Protein AF-A0A484WXA9-F1 (afdb_monomer)

pLDDT: mean 73.05, std 11.03, range [37.31, 90.94]

Secondary structure (DSSP, 8-state):
-HHHHHHHHHHH----------HHHHHHHHHTT---S----SSHHHHHHHHHTT-S-GGG-----PPPP-----TT-TT-----STT--HHHHHTT--EEES-TTT-HHHHHHHHHHHHTT-TTPPEEE----

Organism: NCBI:txid69218

Structure (mmCIF, N/CA/C/O backbone):
data_AF-A0A484WXA9-F1
#
_entry.id   AF-A0A484WXA9-F1
#
loop_
_atom_site.group_PDB
_atom_site.id
_atom_site.type_symbol
_atom_site.label_atom_id
_atom_site.label_alt_id
_atom_site.label_comp_id
_atom_site.label_asym_id
_atom_site.label_entity_id
_atom_site.label_seq_id
_atom_site.pdbx_PDB_ins_code
_atom_site.Cartn_x
_atom_site.Cartn_y
_atom_site.Cartn_z
_atom_site.occupancy
_atom_site.B_iso_or_equiv
_atom_site.auth_seq_id
_atom_site.auth_comp_id
_atom_site.auth_asym_id
_atom_site.auth_atom_id
_atom_site.pdbx_PDB_model_num
ATOM 1 N N . MET A 1 1 ? -1.654 -11.362 6.120 1.00 60.41 1 MET A N 1
ATOM 2 C CA . MET A 1 1 ? -2.671 -10.945 7.118 1.00 60.41 1 MET A CA 1
ATOM 3 C C . MET A 1 1 ? -3.169 -12.131 7.938 1.00 60.41 1 MET A C 1
ATOM 5 O O . MET A 1 1 ? -2.950 -12.111 9.138 1.00 60.41 1 MET A O 1
ATOM 9 N N . GLN A 1 2 ? -3.743 -13.183 7.339 1.00 63.75 2 GLN A N 1
ATOM 10 C CA . GLN A 1 2 ? -4.182 -14.380 8.088 1.00 63.75 2 GLN A CA 1
ATOM 11 C C . GLN A 1 2 ? -3.056 -15.090 8.859 1.00 63.75 2 GLN A C 1
ATOM 13 O O . GLN A 1 2 ? -3.251 -15.460 10.016 1.00 63.75 2 GLN A O 1
ATOM 18 N N . ASP A 1 3 ? -1.858 -15.192 8.280 1.00 69.88 3 ASP A N 1
ATOM 19 C CA . ASP A 1 3 ? -0.708 -15.789 8.980 1.00 69.88 3 ASP A CA 1
ATOM 20 C C . ASP A 1 3 ? -0.253 -14.945 10.181 1.00 69.88 3 ASP A C 1
ATOM 22 O O . ASP A 1 3 ? 0.063 -15.481 11.241 1.00 69.88 3 ASP A O 1
ATOM 26 N N . ILE A 1 4 ? -0.307 -13.613 10.049 1.00 67.38 4 ILE A N 1
ATOM 27 C CA . ILE A 1 4 ? 0.035 -12.663 11.121 1.00 67.38 4 ILE A CA 1
ATOM 28 C C . ILE A 1 4 ? -0.997 -12.750 12.250 1.00 67.38 4 ILE A C 1
ATOM 30 O O . ILE A 1 4 ? -0.622 -12.833 13.414 1.00 67.38 4 ILE A O 1
ATOM 34 N N . ALA A 1 5 ? -2.288 -12.795 11.914 1.00 63.69 5 ALA A N 1
ATOM 35 C CA . ALA A 1 5 ? -3.369 -12.953 12.884 1.00 63.69 5 ALA A CA 1
ATOM 36 C C . ALA A 1 5 ? -3.235 -14.263 13.679 1.00 63.69 5 ALA A C 1
ATOM 38 O O . ALA A 1 5 ? -3.399 -14.279 14.898 1.00 63.69 5 ALA A O 1
ATOM 39 N N . THR A 1 6 ? -2.870 -15.352 12.998 1.00 69.00 6 THR A N 1
ATOM 40 C CA . THR A 1 6 ? -2.666 -16.667 13.622 1.00 69.00 6 THR A CA 1
ATOM 41 C C . THR A 1 6 ? -1.455 -16.661 14.558 1.00 69.00 6 THR A C 1
ATOM 43 O O . THR A 1 6 ? -1.537 -17.169 15.678 1.00 69.00 6 THR A O 1
ATOM 46 N N . ALA A 1 7 ? -0.344 -16.048 14.135 1.00 70.50 7 ALA A N 1
ATOM 47 C CA . ALA A 1 7 ? 0.847 -15.886 14.967 1.00 70.50 7 ALA A CA 1
ATOM 48 C C . ALA A 1 7 ? 0.568 -15.014 16.204 1.00 70.50 7 ALA A C 1
ATOM 50 O O . ALA A 1 7 ? 0.908 -15.404 17.320 1.00 70.50 7 ALA A O 1
ATOM 51 N N . TYR A 1 8 ? -0.130 -13.888 16.029 1.00 67.75 8 TYR A N 1
ATOM 52 C CA . TYR A 1 8 ? -0.461 -12.967 17.117 1.00 67.75 8 TYR A CA 1
ATOM 53 C C . TYR A 1 8 ? -1.403 -13.599 18.148 1.00 67.75 8 TYR A C 1
ATOM 55 O O . TYR A 1 8 ? -1.177 -13.482 19.353 1.00 67.75 8 TYR A O 1
ATOM 63 N N . LYS A 1 9 ? -2.413 -14.355 17.693 1.00 72.75 9 LYS A N 1
ATOM 64 C CA . LYS A 1 9 ? -3.299 -15.122 18.580 1.00 72.75 9 LYS A CA 1
ATOM 65 C C . LYS A 1 9 ? -2.524 -16.150 19.404 1.00 72.75 9 LYS A C 1
ATOM 67 O O . LYS A 1 9 ? -2.774 -16.288 20.597 1.00 72.75 9 LYS A O 1
ATOM 72 N N . LYS A 1 10 ? -1.559 -16.841 18.792 1.00 69.88 10 LYS A N 1
ATOM 73 C CA . LYS A 1 10 ? -0.729 -17.844 19.473 1.00 69.88 10 LYS A CA 1
ATOM 74 C C . LYS A 1 10 ? 0.164 -17.237 20.561 1.00 69.88 10 LYS A C 1
ATOM 76 O O . LYS A 1 10 ? 0.422 -17.898 21.561 1.00 69.88 10 LYS A O 1
ATOM 81 N N . GLU A 1 11 ? 0.628 -16.004 20.373 1.00 71.56 11 GLU A N 1
ATOM 82 C CA . GLU A 1 11 ? 1.554 -15.339 21.297 1.00 71.56 11 GLU A CA 1
ATOM 83 C C . GLU A 1 11 ? 0.847 -14.532 22.399 1.00 71.56 11 GLU A C 1
ATOM 85 O O . GLU A 1 11 ? 1.304 -14.510 23.541 1.00 71.56 11 GLU A O 1
ATOM 90 N N . LYS A 1 12 ? -0.267 -13.865 22.075 1.00 74.81 12 LYS A N 1
ATOM 91 C CA . LYS A 1 12 ? -0.951 -12.926 22.982 1.00 74.81 12 LYS A CA 1
ATOM 92 C C . LYS A 1 12 ? -2.329 -13.394 23.454 1.00 74.81 12 LYS A C 1
ATOM 94 O O . LYS A 1 12 ? -2.919 -12.727 24.296 1.00 74.81 12 LYS A O 1
ATOM 99 N N . ASN A 1 13 ? -2.829 -14.526 22.949 1.00 75.00 13 ASN A N 1
ATOM 100 C CA . ASN A 1 13 ? -4.163 -15.066 23.244 1.00 75.00 13 ASN A CA 1
ATOM 101 C C . ASN A 1 13 ? -5.306 -14.057 22.997 1.00 75.00 13 ASN A C 1
ATOM 103 O O . ASN A 1 13 ? -6.272 -13.995 23.753 1.00 75.00 13 ASN A O 1
ATOM 107 N N . VA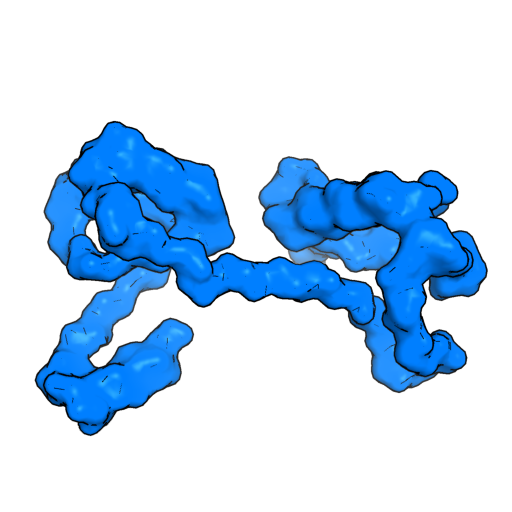L A 1 14 ? -5.172 -13.253 21.938 1.00 76.56 14 VAL A N 1
ATOM 108 C CA . VAL A 1 14 ? -6.180 -12.284 21.480 1.00 76.56 14 VAL A CA 1
ATOM 109 C C . VAL A 1 14 ? -6.833 -12.807 20.202 1.00 76.56 14 VAL A C 1
ATOM 111 O O . VAL A 1 14 ? -6.142 -13.278 19.296 1.00 76.56 14 VAL A O 1
ATOM 114 N N . ASP A 1 15 ? -8.160 -12.712 20.113 1.00 74.94 15 ASP A N 1
ATOM 115 C CA . ASP A 1 15 ? -8.905 -13.035 18.898 1.00 74.94 15 ASP A CA 1
ATOM 116 C C . ASP A 1 15 ? -8.845 -11.879 17.896 1.00 74.94 15 ASP A C 1
ATOM 118 O O . ASP A 1 15 ? -9.349 -10.787 18.144 1.00 74.94 15 ASP A O 1
ATOM 122 N N . VAL A 1 16 ? -8.230 -12.132 16.739 1.00 76.31 16 VAL A N 1
ATOM 123 C CA . VAL A 1 16 ? -8.137 -11.161 15.645 1.00 76.31 16 VAL A CA 1
ATOM 124 C C . VAL A 1 16 ? -9.266 -11.420 14.652 1.00 76.31 16 VAL A C 1
ATOM 126 O O . VAL A 1 16 ? -9.248 -12.412 13.921 1.00 76.31 16 VAL A O 1
ATOM 129 N N . VAL A 1 17 ? -10.235 -10.509 14.590 1.00 81.69 17 VAL A N 1
ATOM 130 C CA . VAL A 1 17 ? -11.294 -10.522 13.573 1.00 81.69 17 VAL A CA 1
ATOM 131 C C . VAL A 1 17 ? -10.843 -9.660 12.397 1.00 81.69 17 VAL A C 1
ATOM 133 O O . VAL A 1 17 ? -10.615 -8.465 12.542 1.00 81.69 17 VAL A O 1
ATOM 136 N N . SER A 1 18 ? -10.672 -10.272 11.223 1.00 80.62 18 SER A N 1
ATOM 137 C CA . SER A 1 18 ? -10.203 -9.575 10.017 1.00 80.62 18 SER A CA 1
ATOM 138 C C . SER A 1 18 ? -11.359 -9.301 9.058 1.00 80.62 18 SER A C 1
ATOM 140 O O . SER A 1 18 ? -12.064 -10.231 8.670 1.00 80.62 18 SER A O 1
ATOM 142 N N . SER A 1 19 ? -11.509 -8.047 8.626 1.00 81.44 19 SER A N 1
ATOM 143 C CA . SER A 1 19 ? -12.407 -7.660 7.532 1.00 81.44 19 SER A CA 1
ATOM 144 C C . SER A 1 19 ? -11.583 -7.254 6.313 1.00 81.44 19 SER A C 1
ATOM 146 O O . SER A 1 19 ? -10.726 -6.374 6.404 1.00 81.44 19 SER A O 1
ATOM 148 N N . PHE A 1 20 ? -11.820 -7.911 5.175 1.00 82.12 20 PHE A N 1
ATOM 149 C CA . PHE A 1 20 ? -11.110 -7.646 3.924 1.00 82.12 20 PHE A CA 1
ATOM 150 C C . PHE A 1 20 ? -12.054 -7.004 2.911 1.00 82.12 20 PHE A C 1
ATOM 152 O O . PHE A 1 20 ? -12.997 -7.633 2.437 1.00 82.12 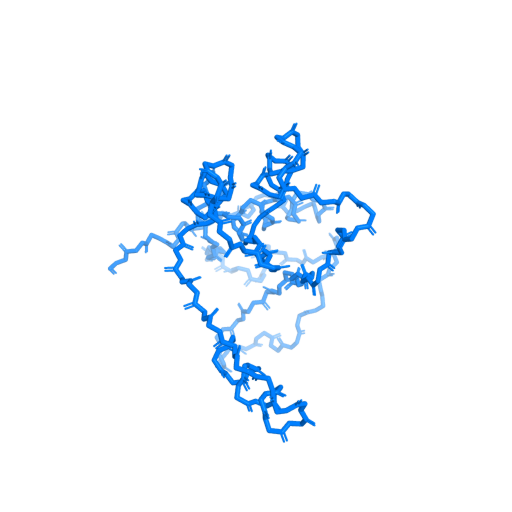20 PHE A O 1
ATOM 159 N N . ALA A 1 21 ? -11.771 -5.756 2.558 1.00 83.44 21 ALA A N 1
ATOM 160 C CA . ALA A 1 21 ? -12.417 -5.038 1.467 1.00 83.44 21 ALA A CA 1
ATOM 161 C C . ALA A 1 21 ? -11.443 -3.994 0.898 1.00 83.44 21 ALA A C 1
ATOM 163 O O . ALA A 1 21 ? -10.315 -3.857 1.375 1.00 83.44 21 ALA A O 1
ATOM 164 N N . SER A 1 22 ? -11.862 -3.255 -0.131 1.00 83.44 22 SER A N 1
ATOM 165 C CA . SER A 1 22 ? -11.070 -2.134 -0.647 1.00 83.44 22 SER A CA 1
ATOM 166 C C . SER A 1 22 ? -10.863 -1.062 0.430 1.00 83.44 22 SER A C 1
ATOM 168 O O . SER A 1 22 ? -11.773 -0.800 1.221 1.00 83.44 22 SER A O 1
ATOM 170 N N . SER A 1 23 ? -9.696 -0.398 0.430 1.00 83.69 23 SER A N 1
ATOM 171 C CA . SER A 1 23 ? -9.365 0.671 1.393 1.00 83.69 23 SER A CA 1
ATOM 172 C C . SER A 1 23 ? -10.450 1.749 1.453 1.00 83.69 23 SER A C 1
ATOM 174 O O . SER A 1 23 ? -10.773 2.241 2.527 1.00 83.69 23 SER A O 1
ATOM 176 N N . SER A 1 24 ? -11.066 2.057 0.307 1.00 83.12 24 SER A N 1
ATOM 177 C CA . SER A 1 24 ? -12.189 2.989 0.183 1.00 83.12 24 SER A CA 1
ATOM 178 C C . SER A 1 24 ? -13.439 2.550 0.939 1.00 83.12 24 SER A C 1
ATOM 180 O O . SER A 1 24 ? -14.089 3.361 1.597 1.00 83.12 24 SER A O 1
ATOM 182 N N . THR A 1 25 ? -13.785 1.268 0.846 1.00 87.62 25 THR A N 1
ATOM 183 C CA . THR A 1 25 ? -14.956 0.694 1.513 1.00 87.62 25 THR A CA 1
ATOM 184 C C . THR A 1 25 ? -14.732 0.650 3.016 1.00 87.62 25 THR A C 1
ATOM 186 O O . THR A 1 25 ? -15.590 1.102 3.768 1.00 87.62 25 THR A O 1
ATOM 189 N N . LEU A 1 26 ? -13.562 0.172 3.446 1.00 87.50 26 LEU A N 1
ATOM 190 C CA . LEU A 1 26 ? -13.202 0.102 4.861 1.00 87.50 26 LEU A CA 1
ATOM 191 C C . LEU A 1 26 ? -13.144 1.498 5.492 1.00 87.50 26 LEU A C 1
ATOM 193 O O . LEU A 1 26 ? -13.764 1.715 6.526 1.00 87.50 26 LEU A O 1
ATOM 197 N N . ALA A 1 27 ? -12.502 2.475 4.843 1.00 86.62 27 ALA A N 1
ATOM 198 C CA . ALA A 1 27 ? -12.433 3.846 5.354 1.00 86.62 27 ALA A CA 1
ATOM 199 C C . ALA A 1 27 ? -13.827 4.473 5.541 1.00 86.62 27 ALA A C 1
ATOM 201 O O . ALA A 1 27 ? -14.084 5.112 6.558 1.00 86.62 27 ALA A O 1
ATOM 202 N N . ARG A 1 28 ? -14.756 4.242 4.602 1.00 89.06 28 ARG A N 1
ATOM 203 C CA . ARG A 1 28 ? -16.154 4.692 4.728 1.00 89.06 28 ARG A CA 1
ATOM 204 C C . ARG A 1 28 ? -16.917 3.968 5.835 1.00 89.06 28 ARG A C 1
ATOM 206 O O . ARG A 1 28 ? -17.763 4.574 6.480 1.00 89.06 28 ARG A O 1
ATOM 213 N N . GLN A 1 29 ? -16.648 2.682 6.056 1.00 88.81 29 GLN A N 1
ATOM 214 C CA . GLN A 1 29 ? -17.257 1.937 7.159 1.00 88.81 29 GLN A CA 1
ATOM 215 C C . GLN A 1 29 ? -16.789 2.475 8.515 1.00 88.81 29 GLN A C 1
ATOM 217 O O . GLN A 1 29 ? -17.619 2.677 9.397 1.00 88.81 29 GLN A O 1
ATOM 222 N N . ILE A 1 30 ? -15.492 2.757 8.666 1.00 89.06 30 ILE A N 1
ATOM 223 C CA . ILE A 1 30 ? -14.934 3.337 9.897 1.00 89.06 30 ILE A CA 1
ATOM 224 C C . ILE A 1 30 ? -15.496 4.748 10.119 1.00 89.06 30 ILE A C 1
ATOM 226 O O . ILE A 1 30 ? -15.934 5.060 11.222 1.00 89.06 30 ILE A O 1
ATOM 230 N N . GLU A 1 31 ? -15.583 5.574 9.069 1.00 88.50 31 GLU A N 1
ATOM 231 C CA . GLU A 1 31 ? -16.260 6.880 9.132 1.00 88.50 31 GLU A CA 1
ATOM 232 C C . GLU A 1 31 ? -17.719 6.751 9.595 1.00 88.50 31 GLU A C 1
ATOM 234 O O . GLU A 1 31 ? -18.192 7.557 10.394 1.00 88.50 31 GLU A O 1
ATOM 239 N N . ALA A 1 32 ? -18.428 5.720 9.132 1.00 90.94 32 ALA A N 1
ATOM 240 C CA . ALA A 1 32 ? -19.803 5.433 9.533 1.00 90.94 32 ALA A CA 1
ATOM 241 C C . ALA A 1 32 ? -19.932 4.841 10.954 1.00 90.94 32 ALA A C 1
ATOM 243 O O . ALA A 1 32 ? -21.044 4.515 11.372 1.00 90.94 32 ALA A O 1
ATOM 244 N N . GLY A 1 33 ? -18.831 4.702 11.701 1.00 86.56 33 GLY A N 1
ATOM 245 C CA . GLY A 1 33 ? -18.822 4.213 13.081 1.00 86.56 33 GLY A CA 1
ATOM 246 C C . GLY A 1 33 ? -18.636 2.703 13.225 1.00 86.56 33 GLY A C 1
ATOM 247 O O . GLY A 1 33 ? -18.963 2.153 14.276 1.00 86.56 33 GLY A O 1
ATOM 248 N N . ALA A 1 34 ? -18.133 2.013 12.195 1.00 88.19 34 ALA A N 1
ATOM 249 C CA . ALA A 1 34 ? -17.763 0.609 12.337 1.00 88.19 34 ALA A CA 1
ATOM 250 C C . ALA A 1 34 ? -16.683 0.451 13.428 1.00 88.19 34 ALA A C 1
ATOM 252 O O . ALA A 1 34 ? -15.688 1.181 13.402 1.00 88.19 34 ALA A O 1
ATOM 253 N N . PRO A 1 35 ? -16.850 -0.496 14.369 1.00 83.75 35 PRO A N 1
ATOM 254 C CA . PRO A 1 35 ? -15.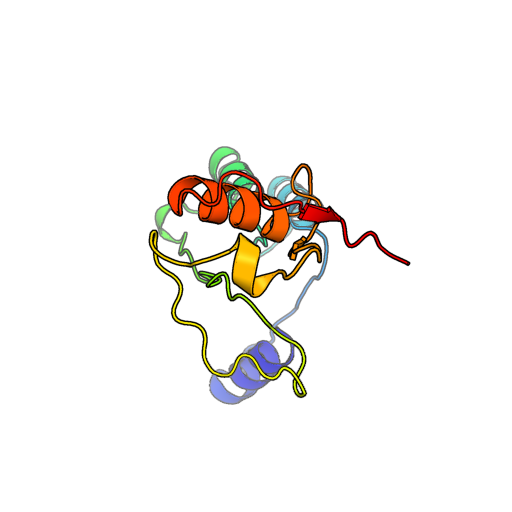881 -0.723 15.431 1.00 83.75 35 PRO A CA 1
ATOM 255 C C . PRO A 1 35 ? -14.637 -1.395 14.841 1.00 83.75 35 PRO A C 1
ATOM 257 O O . PRO A 1 35 ? -14.619 -2.605 14.622 1.00 83.75 35 PRO A O 1
ATOM 260 N N . ALA A 1 36 ? -13.619 -0.594 14.536 1.00 85.50 36 ALA A N 1
ATOM 261 C CA . ALA A 1 36 ? -12.338 -1.064 14.033 1.00 85.50 36 ALA A CA 1
ATOM 262 C C . ALA A 1 36 ? -11.211 -0.550 14.930 1.00 85.50 36 ALA A C 1
ATOM 264 O O . ALA A 1 36 ? -11.022 0.658 15.053 1.00 85.50 36 ALA A O 1
ATOM 265 N N . ASP A 1 37 ? -10.445 -1.470 15.516 1.00 83.81 37 ASP A N 1
ATOM 266 C CA . ASP A 1 37 ? -9.290 -1.135 16.361 1.00 83.81 37 ASP A CA 1
ATOM 267 C C . ASP A 1 37 ? -8.030 -0.837 15.535 1.00 83.81 37 ASP A C 1
ATOM 269 O O . ASP A 1 37 ? -7.152 -0.093 15.966 1.00 83.81 37 ASP A O 1
ATOM 273 N N . LEU A 1 38 ? -7.930 -1.423 14.336 1.00 84.25 38 LEU A N 1
ATOM 274 C CA . LEU A 1 38 ? -6.797 -1.251 13.431 1.00 84.25 38 LEU A CA 1
ATOM 275 C C . LEU A 1 38 ? -7.271 -1.132 11.982 1.00 84.25 38 LEU A C 1
ATOM 277 O O . LEU A 1 38 ? -7.992 -1.993 11.474 1.00 84.25 38 LEU A O 1
ATOM 281 N N . PHE A 1 39 ? -6.800 -0.091 11.294 1.00 85.62 39 PHE A N 1
ATOM 282 C CA . PHE A 1 39 ? -7.034 0.121 9.869 1.00 85.62 39 PHE A CA 1
ATOM 283 C C . PHE A 1 39 ? -5.720 0.066 9.092 1.00 85.62 39 PHE A C 1
ATOM 285 O O . PHE A 1 39 ? -4.799 0.837 9.349 1.00 85.62 39 PHE A O 1
ATOM 292 N N . ILE A 1 40 ? -5.643 -0.836 8.112 1.00 84.25 40 ILE A N 1
ATOM 293 C CA . ILE A 1 40 ? -4.484 -0.980 7.228 1.00 84.25 40 ILE A CA 1
ATOM 294 C C . ILE A 1 40 ? -4.935 -0.627 5.813 1.00 84.25 40 ILE A C 1
ATOM 296 O O . ILE A 1 40 ? -5.615 -1.411 5.152 1.00 84.25 40 ILE A O 1
ATOM 300 N N . SER A 1 41 ? -4.566 0.569 5.358 1.00 81.94 41 SER A N 1
ATOM 301 C CA . SER A 1 41 ? -4.853 1.020 3.996 1.00 81.94 41 SER A CA 1
ATOM 302 C C . SER A 1 41 ? -3.780 0.540 3.021 1.00 81.94 41 SER A C 1
ATOM 304 O O . SER A 1 41 ? -2.590 0.567 3.329 1.00 81.94 41 SER A O 1
ATOM 306 N N . ALA A 1 42 ? -4.202 0.163 1.814 1.00 74.44 42 ALA A N 1
ATOM 307 C CA . ALA A 1 42 ? -3.299 -0.144 0.704 1.00 74.44 42 ALA A CA 1
ATOM 308 C C . ALA A 1 42 ? -2.668 1.105 0.052 1.00 74.44 42 ALA A C 1
ATOM 310 O O . ALA A 1 42 ? -1.708 0.978 -0.703 1.00 74.44 42 ALA A O 1
ATOM 311 N N . ASP A 1 43 ? -3.196 2.303 0.322 1.00 75.38 43 ASP A N 1
ATOM 312 C CA . ASP A 1 43 ? -2.658 3.565 -0.188 1.00 75.38 43 ASP A CA 1
ATOM 313 C C . ASP A 1 43 ? -2.762 4.702 0.840 1.00 75.38 43 ASP A C 1
ATOM 315 O O . ASP A 1 43 ? -3.538 4.648 1.801 1.00 75.38 43 ASP A O 1
ATOM 319 N N . GLN A 1 44 ? -1.954 5.746 0.643 1.00 80.25 44 GLN A N 1
ATOM 320 C CA . GLN A 1 44 ? -1.934 6.903 1.540 1.00 80.25 44 GLN A CA 1
ATOM 321 C C . GLN A 1 44 ? -3.227 7.713 1.456 1.00 80.25 44 GLN A C 1
ATOM 323 O O . GLN A 1 44 ? -3.700 8.179 2.483 1.00 80.25 44 GLN A O 1
ATOM 328 N N . LYS A 1 45 ? -3.852 7.796 0.277 1.00 83.50 45 LYS A N 1
ATOM 329 C CA . LYS A 1 45 ? -5.049 8.612 0.046 1.00 83.50 45 LYS A CA 1
ATOM 330 C C . LYS A 1 45 ? -6.206 8.223 0.969 1.00 83.50 45 LYS A C 1
ATOM 332 O O . LYS A 1 45 ? -6.857 9.099 1.529 1.00 83.50 45 LYS A O 1
ATOM 337 N N . TRP A 1 46 ? -6.479 6.930 1.145 1.00 85.75 46 TRP A N 1
ATOM 338 C CA . TRP A 1 46 ? -7.555 6.484 2.040 1.00 85.75 46 TRP A CA 1
ATOM 339 C C . TRP A 1 46 ? -7.179 6.542 3.520 1.00 85.75 46 TRP A C 1
ATOM 341 O O . TRP A 1 46 ? -8.064 6.707 4.359 1.00 85.75 46 TRP A O 1
ATOM 351 N N . MET A 1 47 ? -5.887 6.469 3.846 1.00 85.94 47 MET A N 1
ATOM 352 C CA . MET A 1 47 ? -5.415 6.751 5.203 1.00 85.94 47 MET A CA 1
ATOM 353 C C . MET A 1 47 ? -5.578 8.240 5.541 1.00 85.94 47 MET A C 1
ATOM 355 O O . MET A 1 47 ? -6.085 8.575 6.607 1.00 85.94 47 MET A O 1
ATOM 359 N N . ASP A 1 48 ? -5.223 9.129 4.610 1.00 86.56 48 ASP A N 1
ATOM 360 C CA . ASP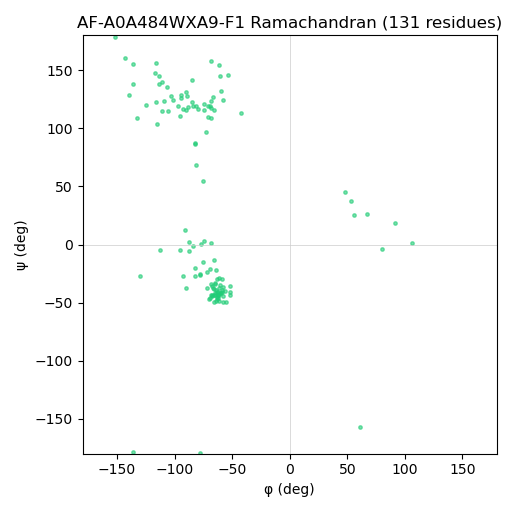 A 1 48 ? -5.398 10.578 4.735 1.00 86.56 48 ASP A CA 1
ATOM 361 C C . ASP A 1 48 ? -6.883 10.935 4.876 1.00 86.56 48 ASP A C 1
ATOM 363 O O . ASP A 1 48 ? -7.247 11.686 5.775 1.00 86.56 48 ASP A O 1
ATOM 367 N N . TYR A 1 49 ? -7.756 10.315 4.073 1.00 88.38 49 TYR A N 1
ATOM 368 C CA . TYR A 1 49 ? -9.209 10.455 4.209 1.00 88.38 49 TYR A CA 1
ATOM 369 C C . TYR A 1 49 ? -9.697 10.093 5.619 1.00 88.38 49 TYR A C 1
ATOM 371 O O . TYR A 1 49 ? -10.436 10.855 6.238 1.00 88.38 49 TYR A O 1
ATOM 379 N N . ALA A 1 50 ? -9.282 8.940 6.150 1.00 86.69 50 ALA A N 1
ATOM 380 C CA . ALA A 1 50 ? -9.708 8.492 7.475 1.00 86.69 50 ALA A CA 1
ATOM 381 C C . ALA A 1 50 ? -9.205 9.427 8.595 1.00 86.69 50 ALA A C 1
ATOM 383 O O . ALA A 1 50 ? -9.919 9.679 9.568 1.00 86.69 50 ALA A O 1
ATOM 384 N N . VAL A 1 51 ? -8.011 10.001 8.424 1.00 86.94 51 VAL A N 1
ATOM 385 C CA . VAL A 1 51 ? -7.453 11.040 9.300 1.00 86.94 51 VAL A CA 1
ATOM 386 C C . VAL A 1 51 ? -8.262 12.338 9.234 1.00 86.94 51 VAL A C 1
ATOM 388 O O . VAL A 1 51 ? -8.642 12.871 10.276 1.00 86.94 51 VAL A O 1
ATOM 391 N N . GLU A 1 52 ? -8.567 12.843 8.036 1.00 89.50 52 GLU A N 1
ATOM 392 C CA . GLU A 1 52 ? -9.368 14.063 7.851 1.00 89.50 52 GLU A CA 1
ATOM 393 C C . GLU A 1 52 ? -10.750 13.936 8.497 1.00 89.50 52 GLU A C 1
ATOM 395 O O . GLU A 1 52 ? -11.264 14.883 9.098 1.00 89.50 52 GLU A O 1
ATOM 400 N N . LYS A 1 53 ? -11.335 12.738 8.425 1.00 89.50 53 LYS A N 1
ATOM 401 C CA . LYS A 1 53 ? -12.613 12.404 9.061 1.00 89.50 53 LYS A CA 1
ATOM 402 C C . LYS A 1 53 ? -12.520 12.171 10.567 1.00 89.50 53 LYS A C 1
ATOM 404 O O . LYS A 1 53 ? -13.547 11.922 11.193 1.00 89.50 53 LYS A O 1
ATOM 409 N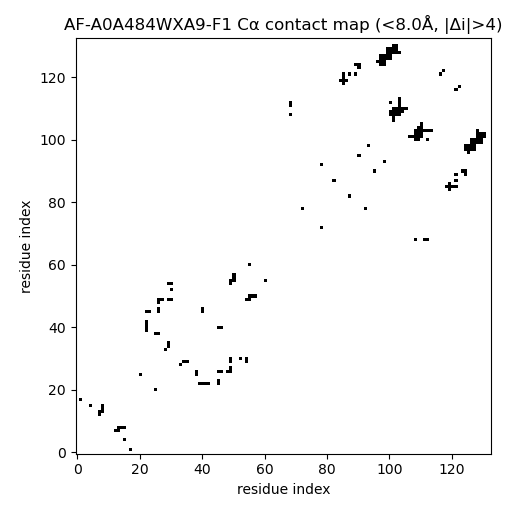 N . LYS A 1 54 ? -11.328 12.302 11.162 1.00 86.69 54 LYS A N 1
ATOM 410 C CA . LYS A 1 54 ? -11.047 12.026 12.583 1.00 86.69 54 LYS A CA 1
ATOM 411 C C . LYS A 1 54 ? -11.447 10.607 12.994 1.00 86.69 54 LYS A C 1
ATOM 413 O O . LYS A 1 54 ? -11.745 10.349 14.155 1.00 86.69 54 LYS A O 1
ATOM 418 N N . SER A 1 55 ? -11.463 9.700 12.024 1.00 84.69 55 SER A N 1
ATOM 419 C CA . SER A 1 55 ? -11.768 8.283 12.201 1.00 84.69 55 SER A CA 1
ATOM 420 C C . SER A 1 55 ? -10.517 7.476 12.561 1.00 84.69 55 SER A C 1
ATOM 422 O O . SER A 1 55 ? -10.613 6.287 12.839 1.00 84.69 55 SER A O 1
ATOM 424 N N . VAL A 1 56 ? -9.345 8.120 12.548 1.00 83.12 56 VAL A N 1
ATOM 425 C CA . VAL A 1 56 ? -8.045 7.569 12.941 1.00 83.12 56 VAL A CA 1
ATOM 426 C C . VAL A 1 56 ? -7.316 8.605 13.795 1.00 83.12 56 VAL A C 1
ATOM 428 O O . VAL A 1 56 ? -7.312 9.793 13.462 1.00 83.12 56 VAL A O 1
ATOM 431 N N . ASP A 1 57 ? -6.675 8.156 14.873 1.00 81.75 57 ASP A N 1
ATOM 432 C CA . ASP A 1 57 ? -5.767 8.993 15.654 1.00 81.75 57 ASP A CA 1
ATOM 433 C C . ASP A 1 57 ? -4.45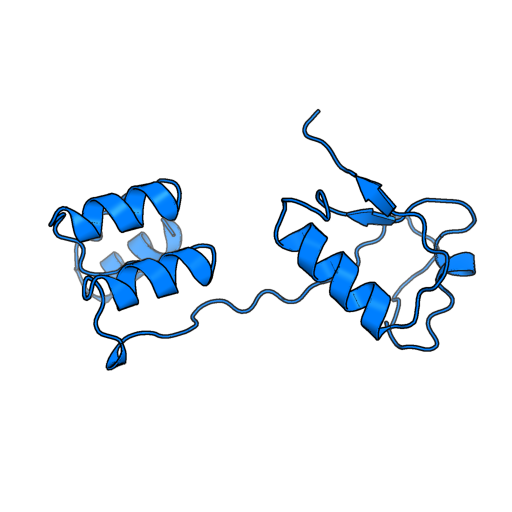2 9.181 14.885 1.00 81.75 57 ASP A C 1
ATOM 435 O O . ASP A 1 57 ? -3.705 8.230 14.635 1.00 81.75 57 ASP A O 1
ATOM 439 N N . THR A 1 58 ? -4.155 10.422 14.505 1.00 78.62 58 THR A N 1
ATOM 440 C CA . THR A 1 58 ? -2.956 10.770 13.736 1.00 78.62 58 THR A CA 1
ATOM 441 C C . THR A 1 58 ? -1.661 10.437 14.458 1.00 78.62 58 THR A C 1
ATOM 443 O O . THR A 1 58 ? -0.678 10.136 13.785 1.00 78.62 58 THR A O 1
ATOM 446 N N . ALA A 1 59 ? -1.650 10.444 15.794 1.00 79.19 59 ALA A N 1
ATOM 447 C CA . ALA A 1 59 ? -0.478 10.076 16.583 1.00 79.19 59 ALA A CA 1
ATOM 448 C C . ALA A 1 59 ? -0.159 8.575 16.491 1.00 79.19 59 ALA A C 1
ATOM 450 O O . ALA A 1 59 ? 0.977 8.175 16.725 1.00 79.19 59 ALA A O 1
ATOM 451 N N . THR A 1 60 ? -1.146 7.755 16.123 1.00 78.12 60 THR A N 1
ATOM 452 C CA . THR A 1 60 ? -1.001 6.299 15.955 1.00 78.12 60 THR A CA 1
ATOM 453 C C . THR A 1 60 ? -0.716 5.886 14.512 1.00 78.12 60 THR A C 1
ATOM 455 O O . THR A 1 60 ? -0.488 4.709 14.230 1.00 78.12 60 THR A O 1
ATOM 458 N N . ARG A 1 61 ? -0.729 6.842 13.572 1.00 77.44 61 ARG A N 1
ATOM 459 C CA . ARG A 1 61 ? -0.482 6.561 12.160 1.00 77.44 61 ARG A CA 1
ATOM 460 C C . ARG A 1 61 ? 0.985 6.213 11.950 1.00 77.44 61 ARG A C 1
ATOM 462 O O . ARG A 1 61 ? 1.846 7.089 11.911 1.00 77.44 61 ARG A O 1
ATOM 469 N N . GLU A 1 62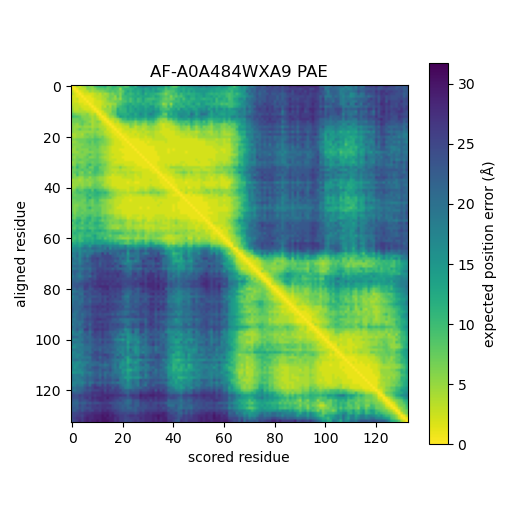 ? 1.230 4.946 11.651 1.00 71.56 62 GLU A N 1
ATOM 470 C CA . GLU A 1 62 ? 2.525 4.478 11.173 1.00 71.56 62 GLU A CA 1
ATOM 471 C C . GLU A 1 62 ? 2.461 4.034 9.711 1.00 71.56 62 GLU A C 1
ATOM 473 O O . GLU A 1 62 ? 1.512 3.391 9.257 1.00 71.56 62 GLU A O 1
ATOM 478 N N . THR A 1 63 ? 3.502 4.370 8.948 1.00 64.56 63 THR A N 1
ATOM 479 C CA . THR A 1 63 ? 3.663 3.855 7.583 1.00 64.56 63 THR A CA 1
ATOM 480 C C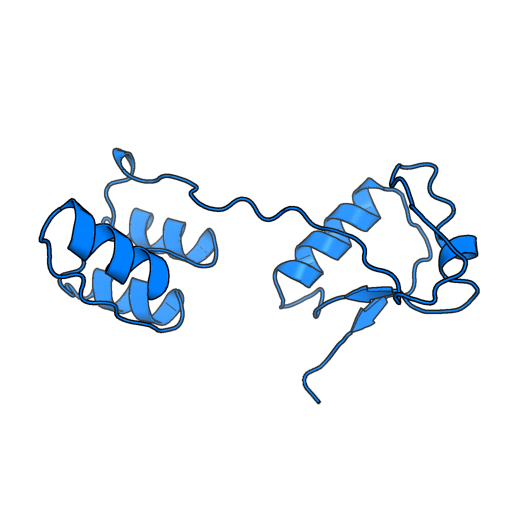 . THR A 1 63 ? 4.296 2.469 7.672 1.00 64.56 63 THR A C 1
ATOM 482 O O . THR A 1 63 ? 5.513 2.327 7.628 1.00 64.56 63 THR A O 1
ATOM 485 N N . LEU A 1 64 ? 3.452 1.448 7.841 1.00 56.84 64 LEU A N 1
ATOM 486 C CA . LEU A 1 64 ? 3.869 0.065 8.114 1.00 56.84 64 LEU A CA 1
ATOM 487 C C . LEU A 1 64 ? 4.500 -0.657 6.910 1.00 56.84 64 LEU A C 1
ATOM 489 O O . LEU A 1 64 ? 5.235 -1.624 7.093 1.00 56.84 64 LEU A O 1
ATOM 493 N N . LEU A 1 65 ? 4.204 -0.226 5.678 1.00 54.06 65 LEU A N 1
ATOM 494 C CA . LEU A 1 65 ? 4.640 -0.895 4.449 1.00 54.06 65 LEU A CA 1
ATOM 495 C C . LEU A 1 65 ? 5.226 0.126 3.468 1.00 54.06 65 LEU A C 1
ATOM 497 O O . LEU A 1 65 ? 4.502 0.918 2.869 1.00 54.06 65 LEU A O 1
ATOM 501 N N . GLY A 1 66 ? 6.545 0.088 3.286 1.00 48.06 66 GLY A N 1
ATOM 502 C CA . GLY A 1 66 ? 7.214 0.667 2.124 1.00 48.06 66 GLY A CA 1
ATOM 503 C C . GLY A 1 66 ? 7.451 -0.442 1.107 1.00 48.06 66 GLY A C 1
ATOM 504 O O . GLY A 1 66 ? 8.128 -1.416 1.421 1.00 48.06 66 GLY A O 1
ATOM 505 N N . ASN A 1 67 ? 6.883 -0.333 -0.094 1.00 53.47 67 ASN A N 1
ATOM 506 C CA . ASN A 1 67 ? 7.194 -1.278 -1.163 1.00 53.47 67 ASN A CA 1
ATOM 507 C C . ASN A 1 67 ? 8.396 -0.753 -1.955 1.00 53.47 67 ASN A C 1
ATOM 509 O O . ASN A 1 67 ? 8.392 0.397 -2.398 1.00 53.47 67 ASN A O 1
ATOM 513 N N . SER A 1 68 ? 9.428 -1.574 -2.127 1.00 51.25 68 SER A N 1
ATOM 514 C CA . SER A 1 68 ? 10.534 -1.246 -3.024 1.00 51.25 68 SER A CA 1
ATOM 515 C C . SER A 1 68 ? 10.150 -1.659 -4.435 1.00 51.25 68 SER A C 1
ATOM 517 O O . SER A 1 68 ? 9.843 -2.820 -4.697 1.00 51.25 68 SER A O 1
ATOM 519 N N . LEU A 1 69 ? 10.169 -0.703 -5.359 1.00 51.72 69 LEU A N 1
ATOM 520 C CA . LEU A 1 69 ? 9.981 -1.010 -6.766 1.00 51.72 69 LEU A CA 1
ATOM 521 C C . LEU A 1 69 ? 11.214 -1.777 -7.269 1.00 51.72 69 LEU A C 1
ATOM 523 O O . LEU A 1 69 ? 12.327 -1.257 -7.219 1.00 51.72 69 LEU A O 1
ATOM 527 N N . VAL A 1 70 ? 11.011 -3.004 -7.743 1.00 64.94 70 VAL A N 1
ATOM 528 C CA . VAL A 1 70 ? 12.066 -3.848 -8.319 1.00 64.94 70 VAL A CA 1
ATOM 529 C C . VAL A 1 70 ? 11.813 -4.057 -9.806 1.00 64.94 70 VAL A C 1
ATOM 531 O O . VAL A 1 70 ? 10.667 -4.157 -10.244 1.00 64.94 70 VAL A O 1
ATOM 534 N N . VAL A 1 71 ? 12.885 -4.133 -10.589 1.00 65.31 71 VAL A N 1
ATOM 535 C CA . VAL A 1 71 ? 12.810 -4.563 -11.988 1.00 65.31 71 VAL A CA 1
ATOM 536 C C . VAL A 1 71 ? 13.109 -6.049 -12.035 1.00 65.31 71 VAL A C 1
ATOM 538 O O . VAL A 1 71 ? 14.108 -6.506 -11.485 1.00 65.31 71 VAL A O 1
ATOM 541 N N . VAL A 1 72 ? 12.227 -6.797 -12.688 1.00 65.00 72 VAL A N 1
ATOM 542 C CA . VAL A 1 72 ? 12.338 -8.248 -12.839 1.00 65.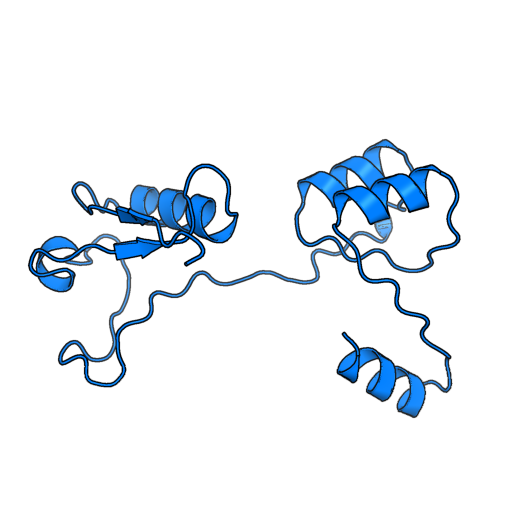00 72 VAL A CA 1
ATOM 543 C C . VAL A 1 72 ? 12.565 -8.599 -14.305 1.00 65.00 72 VAL A C 1
ATOM 545 O O . VAL A 1 72 ? 11.941 -8.022 -15.195 1.00 65.00 72 VAL A O 1
ATOM 548 N N . ALA A 1 73 ? 13.458 -9.554 -14.551 1.00 65.75 73 ALA A N 1
ATOM 549 C CA . ALA A 1 73 ? 13.685 -10.156 -15.860 1.00 65.75 73 ALA A CA 1
ATOM 550 C C . ALA A 1 73 ? 13.317 -11.653 -15.811 1.00 65.75 73 ALA A C 1
ATOM 552 O O . ALA A 1 73 ? 13.335 -12.246 -14.727 1.00 65.75 73 ALA A O 1
ATOM 553 N N . PRO A 1 74 ? 12.977 -12.287 -16.951 1.00 64.62 74 PRO A N 1
ATOM 554 C CA . PRO A 1 74 ? 12.742 -13.729 -17.009 1.00 64.62 74 PRO A CA 1
ATOM 555 C C . PRO A 1 74 ? 13.926 -14.517 -16.440 1.00 64.62 74 PRO A C 1
ATOM 557 O O . PRO A 1 74 ? 15.074 -14.117 -16.618 1.00 64.62 74 PRO A O 1
ATOM 560 N N . LYS A 1 75 ? 13.659 -15.660 -15.797 1.00 60.00 75 LYS A N 1
ATOM 561 C CA . LYS A 1 75 ? 14.698 -16.485 -15.152 1.00 60.00 75 LYS A CA 1
ATOM 562 C C . LYS A 1 75 ? 15.786 -16.963 -16.127 1.00 60.00 75 LYS A C 1
ATOM 564 O O . LYS A 1 75 ? 16.937 -17.086 -15.729 1.00 60.00 75 LYS A O 1
ATOM 569 N N . ASP A 1 76 ? 15.424 -17.149 -17.397 1.00 64.75 76 ASP A N 1
ATOM 570 C CA . ASP A 1 76 ? 16.335 -17.539 -18.483 1.00 64.75 76 ASP A CA 1
ATOM 571 C C . ASP A 1 76 ? 16.944 -16.328 -19.221 1.00 64.75 76 ASP A C 1
ATOM 573 O O . ASP A 1 76 ? 17.502 -16.461 -20.312 1.00 64.75 76 ASP A O 1
ATOM 577 N N . SER A 1 77 ? 16.814 -15.117 -18.667 1.00 64.31 77 SER A N 1
ATOM 578 C CA . SER A 1 77 ? 17.382 -13.909 -19.261 1.00 64.31 77 SER A CA 1
ATOM 579 C C . SER A 1 77 ? 18.907 -13.957 -19.228 1.00 64.31 77 SER A C 1
ATOM 581 O O . SER A 1 77 ? 19.524 -14.078 -18.172 1.00 64.31 77 SER A O 1
ATOM 583 N N . ALA A 1 78 ? 19.530 -13.748 -20.388 1.00 63.34 78 ALA A N 1
ATOM 584 C CA . ALA A 1 78 ? 20.982 -13.626 -20.522 1.00 63.34 78 ALA A CA 1
ATOM 585 C C . ALA A 1 78 ? 21.560 -12.343 -19.881 1.00 63.34 78 ALA A C 1
ATOM 587 O O . ALA A 1 78 ? 22.757 -12.089 -19.996 1.00 63.34 78 ALA A O 1
ATOM 588 N N . GLN A 1 79 ? 20.724 -11.504 -19.258 1.00 64.88 79 GLN A N 1
ATOM 589 C CA . GLN A 1 79 ? 21.113 -10.183 -18.755 1.00 64.88 79 GLN A CA 1
ATOM 590 C C . GLN A 1 79 ? 21.801 -10.206 -17.386 1.00 64.88 79 GLN A C 1
ATOM 592 O O . GLN A 1 79 ? 22.519 -9.257 -17.081 1.00 64.88 79 GLN A O 1
ATOM 597 N N . GLY A 1 80 ? 21.635 -11.275 -16.598 1.00 65.19 80 GLY A N 1
ATOM 598 C CA . GLY A 1 80 ? 22.206 -11.365 -15.249 1.00 65.19 80 GLY A CA 1
ATOM 599 C C . GLY A 1 80 ? 21.689 -10.273 -14.301 1.00 65.19 80 GLY A C 1
ATOM 600 O O . GLY A 1 80 ? 20.611 -9.716 -14.515 1.00 65.19 80 GLY A O 1
ATOM 601 N N . ASP A 1 81 ? 22.452 -9.975 -13.247 1.00 66.00 81 ASP A N 1
ATOM 602 C CA . ASP A 1 81 ? 22.114 -8.915 -12.292 1.00 66.00 81 ASP A CA 1
ATOM 603 C C . ASP A 1 81 ? 22.229 -7.529 -12.943 1.00 66.00 81 ASP A C 1
ATOM 605 O O . ASP A 1 81 ? 23.286 -7.135 -13.442 1.00 66.00 81 ASP A O 1
ATOM 609 N N . ILE A 1 82 ? 21.141 -6.759 -12.904 1.00 68.25 82 ILE A N 1
ATOM 610 C CA . ILE A 1 82 ? 21.087 -5.396 -13.439 1.00 68.25 82 ILE A CA 1
ATOM 611 C C . ILE A 1 82 ? 21.091 -4.423 -12.265 1.00 68.25 82 ILE A C 1
ATOM 613 O O . ILE A 1 82 ? 20.133 -4.361 -11.495 1.00 68.25 82 ILE A O 1
ATOM 617 N N . ASN A 1 83 ? 22.151 -3.624 -12.149 1.00 70.00 83 ASN A N 1
ATOM 618 C CA . ASN A 1 83 ? 22.185 -2.533 -11.185 1.00 70.00 83 ASN A CA 1
ATOM 619 C C . ASN A 1 83 ? 21.591 -1.270 -11.819 1.00 70.00 83 ASN A C 1
ATOM 621 O O . ASN A 1 83 ? 22.087 -0.792 -12.840 1.00 70.00 83 ASN A O 1
ATOM 625 N N . ILE A 1 84 ? 20.503 -0.763 -11.241 1.00 73.06 84 ILE A N 1
ATOM 626 C CA . ILE A 1 84 ? 19.741 0.343 -11.820 1.00 73.06 84 ILE A CA 1
ATOM 627 C C . ILE A 1 84 ? 20.276 1.677 -11.311 1.00 73.06 84 ILE A C 1
ATOM 629 O O . ILE A 1 84 ? 20.150 2.018 -10.137 1.00 73.06 84 ILE A O 1
ATOM 633 N N . SER A 1 85 ? 20.800 2.468 -12.237 1.00 72.94 85 SER A N 1
ATOM 634 C CA . SER A 1 85 ? 21.197 3.861 -12.038 1.00 72.94 85 SER A CA 1
ATOM 635 C C . SER A 1 85 ? 20.750 4.752 -13.206 1.00 72.94 85 SER A C 1
ATOM 637 O O . SER A 1 85 ? 20.111 4.291 -14.158 1.00 72.94 85 SER A O 1
ATOM 639 N N . LYS A 1 86 ? 21.081 6.047 -13.164 1.00 71.56 86 LYS A N 1
ATOM 640 C CA . LYS A 1 86 ? 20.808 6.976 -14.277 1.00 71.56 86 LYS A CA 1
ATOM 641 C C . LYS A 1 86 ? 21.579 6.618 -15.550 1.00 71.56 86 LYS A C 1
ATOM 643 O O . LYS A 1 86 ? 21.173 6.985 -16.644 1.00 71.56 86 LYS A O 1
ATOM 648 N N . GLU A 1 87 ? 22.672 5.877 -15.409 1.00 74.75 87 GLU A N 1
ATOM 649 C CA . GLU A 1 87 ? 23.523 5.409 -16.503 1.00 74.75 87 GLU A CA 1
ATOM 650 C C . GLU A 1 87 ? 23.042 4.070 -17.091 1.00 74.75 87 GLU A C 1
ATOM 652 O O . GLU A 1 87 ? 23.674 3.527 -17.999 1.00 74.75 87 GLU A O 1
ATOM 657 N N . THR A 1 88 ? 21.925 3.527 -16.592 1.00 76.38 88 THR A N 1
ATOM 658 C CA . THR A 1 88 ? 21.367 2.256 -17.069 1.00 76.38 88 THR A CA 1
ATOM 659 C C . THR A 1 88 ? 21.066 2.337 -18.570 1.00 76.38 88 THR A C 1
ATOM 661 O O . THR A 1 88 ? 20.286 3.195 -18.997 1.00 76.38 88 THR A O 1
ATOM 664 N N . PRO A 1 89 ? 21.610 1.428 -19.400 1.00 75.31 89 PRO A N 1
ATOM 665 C CA . PRO A 1 89 ? 21.408 1.457 -20.843 1.00 75.31 89 PRO A CA 1
ATOM 666 C C . PRO A 1 89 ? 20.060 0.819 -21.212 1.00 75.31 89 PRO A C 1
ATOM 668 O O . PRO A 1 89 ? 20.006 -0.247 -21.826 1.00 75.31 89 PRO A O 1
ATOM 671 N N . TRP A 1 90 ? 18.957 1.475 -20.842 1.00 75.38 90 TRP A N 1
ATOM 672 C CA . TRP A 1 90 ? 17.586 0.963 -20.976 1.00 75.38 90 TRP A CA 1
ATOM 673 C C . TRP A 1 90 ? 17.238 0.469 -22.382 1.00 75.38 90 TRP A C 1
ATOM 675 O O . TRP A 1 90 ? 16.635 -0.587 -22.531 1.00 75.38 90 TRP A O 1
ATOM 685 N N . ILE A 1 91 ? 17.664 1.185 -23.425 1.00 73.62 91 ILE A N 1
ATOM 686 C CA . ILE A 1 91 ? 17.412 0.803 -24.824 1.00 73.62 91 ILE A CA 1
ATOM 687 C C . ILE A 1 91 ? 18.089 -0.534 -25.159 1.00 73.62 91 ILE A C 1
ATOM 689 O O . ILE A 1 91 ? 17.497 -1.393 -25.812 1.00 73.62 91 ILE A O 1
ATOM 693 N N . ARG A 1 92 ? 19.319 -0.736 -24.670 1.00 74.12 92 ARG A N 1
ATOM 694 C CA . ARG A 1 92 ? 20.081 -1.974 -24.871 1.00 74.12 92 ARG A CA 1
ATOM 695 C C . ARG A 1 92 ? 19.506 -3.123 -24.046 1.00 74.12 92 ARG A C 1
ATOM 697 O O . ARG A 1 92 ? 19.473 -4.246 -24.533 1.00 74.12 92 ARG A O 1
ATOM 704 N N . LEU A 1 93 ? 19.041 -2.838 -22.829 1.00 74.69 93 LEU A N 1
ATOM 705 C CA . LEU A 1 93 ? 18.370 -3.821 -21.976 1.00 74.69 93 LEU A CA 1
ATOM 706 C C . LEU A 1 93 ? 17.033 -4.267 -22.564 1.00 74.69 93 LEU A C 1
ATOM 708 O O . LEU A 1 93 ? 16.693 -5.440 -22.508 1.00 74.69 93 LEU A O 1
ATOM 712 N N . LEU A 1 94 ? 16.271 -3.361 -23.164 1.00 74.44 94 LEU A N 1
ATOM 713 C CA . LEU A 1 94 ? 14.997 -3.738 -23.764 1.00 74.44 94 LEU A CA 1
ATOM 714 C C . LEU A 1 94 ? 15.184 -4.422 -25.120 1.00 74.44 94 LEU A C 1
ATOM 716 O O . LEU A 1 94 ? 14.334 -5.219 -25.496 1.00 74.44 94 LEU A O 1
ATOM 720 N N . ASN A 1 95 ? 16.284 -4.155 -25.837 1.00 76.25 95 ASN A N 1
ATOM 721 C CA . ASN A 1 95 ? 16.608 -4.758 -27.136 1.00 76.25 95 ASN A CA 1
ATOM 722 C C . ASN A 1 95 ? 15.422 -4.721 -28.128 1.00 76.25 95 ASN A C 1
ATOM 724 O O . ASN A 1 95 ? 15.068 -5.722 -28.746 1.00 76.25 95 ASN A O 1
ATOM 728 N N . GLY A 1 96 ? 14.746 -3.569 -28.218 1.00 70.38 96 GLY A N 1
ATOM 729 C CA . GLY A 1 96 ? 13.532 -3.389 -29.030 1.00 70.38 96 GLY A CA 1
ATOM 730 C C . GLY A 1 96 ? 12.229 -3.900 -28.391 1.00 70.38 96 GLY A C 1
ATOM 731 O O . GLY A 1 96 ? 11.153 -3.701 -28.951 1.00 70.38 96 GLY A O 1
ATOM 732 N N . GLY A 1 97 ? 12.307 -4.526 -27.217 1.00 71.50 97 GLY A N 1
ATOM 733 C CA . GLY A 1 97 ? 11.178 -4.918 -26.380 1.00 71.50 97 GLY A CA 1
ATOM 734 C C . GLY A 1 97 ? 10.566 -3.760 -25.587 1.00 71.50 97 GLY A C 1
ATOM 735 O O . GLY A 1 97 ? 10.991 -2.606 -25.670 1.00 71.50 97 GLY A O 1
ATOM 736 N N . ARG A 1 98 ? 9.536 -4.081 -24.800 1.00 72.94 98 ARG A N 1
ATOM 737 C CA . ARG A 1 98 ? 8.811 -3.123 -23.955 1.00 72.94 98 ARG A CA 1
ATOM 738 C C . ARG A 1 98 ? 8.971 -3.482 -22.488 1.00 72.94 98 ARG A C 1
ATOM 740 O O . ARG A 1 98 ? 9.039 -4.660 -22.146 1.00 72.94 98 ARG A O 1
ATOM 747 N N . LEU A 1 99 ? 8.989 -2.469 -21.628 1.00 75.44 99 LEU A N 1
ATOM 748 C CA . LEU A 1 99 ? 8.952 -2.689 -20.188 1.00 75.44 99 LEU A CA 1
ATOM 749 C C . LEU A 1 99 ? 7.501 -2.924 -19.764 1.00 75.44 99 LEU A C 1
ATOM 751 O O . LEU A 1 99 ? 6.654 -2.054 -19.963 1.00 75.44 99 LEU A O 1
ATOM 755 N N . ALA A 1 100 ? 7.221 -4.092 -19.195 1.00 74.75 100 ALA A N 1
ATOM 756 C CA . ALA A 1 100 ? 5.918 -4.395 -18.623 1.00 74.75 100 ALA A CA 1
ATOM 757 C C . ALA A 1 100 ? 5.754 -3.648 -17.293 1.00 74.75 100 ALA A C 1
ATOM 759 O O . ALA A 1 100 ? 6.545 -3.845 -16.370 1.00 74.75 100 ALA A O 1
ATOM 760 N N . VAL A 1 101 ? 4.733 -2.800 -17.192 1.00 73.00 101 VAL A N 1
ATOM 761 C CA . VAL A 1 101 ? 4.347 -2.155 -15.930 1.00 73.00 101 VAL A CA 1
ATOM 762 C C . VAL A 1 101 ? 2.824 -2.199 -15.788 1.00 73.00 101 VAL A C 1
ATOM 764 O O . VAL A 1 101 ? 2.099 -2.279 -16.784 1.00 73.00 101 VAL A O 1
ATOM 767 N N . GLY A 1 102 ? 2.327 -2.140 -14.550 1.00 69.44 102 GLY A N 1
ATOM 768 C CA . GLY A 1 102 ? 0.893 -1.928 -14.320 1.00 69.44 102 GLY A CA 1
ATOM 769 C C . GLY A 1 102 ? 0.449 -0.582 -14.899 1.00 69.44 102 GLY A C 1
ATOM 770 O O . GLY A 1 102 ? 1.278 0.309 -15.011 1.00 69.44 102 GLY A O 1
ATOM 771 N N . ASP A 1 103 ? -0.826 -0.417 -15.257 1.00 73.25 103 ASP A N 1
ATOM 772 C CA . ASP A 1 103 ? -1.345 0.823 -15.865 1.00 73.25 103 ASP A CA 1
ATOM 773 C C . ASP A 1 103 ? -0.791 2.094 -15.164 1.00 73.25 103 ASP A C 1
ATOM 775 O O . ASP A 1 103 ? -1.117 2.341 -13.996 1.00 73.25 103 ASP A O 1
ATOM 779 N N . PRO A 1 104 ? 0.041 2.907 -15.850 1.00 71.25 104 PRO A N 1
ATOM 780 C CA . PRO A 1 104 ? 0.666 4.090 -15.262 1.00 71.25 104 PRO A CA 1
ATOM 781 C C . PRO A 1 104 ? -0.298 5.215 -14.876 1.00 71.25 104 PRO A C 1
ATOM 783 O O . PRO A 1 104 ? 0.129 6.164 -14.219 1.00 71.25 104 PRO A O 1
ATOM 786 N N . ALA A 1 105 ? -1.552 5.169 -15.326 1.00 68.31 105 ALA A N 1
ATOM 787 C CA . ALA A 1 105 ? -2.579 6.150 -15.002 1.00 68.31 105 ALA A CA 1
ATOM 788 C C . ALA A 1 105 ? -3.417 5.750 -13.777 1.00 68.31 105 ALA A C 1
ATOM 790 O O . ALA A 1 105 ? -3.917 6.635 -13.082 1.00 68.31 105 ALA A O 1
ATOM 791 N N . HIS A 1 106 ? -3.550 4.450 -13.484 1.00 58.81 106 HIS A N 1
ATOM 792 C CA . HIS A 1 106 ? -4.499 3.968 -12.469 1.00 58.81 106 HIS A CA 1
ATOM 793 C C . HIS A 1 106 ? -3.913 2.998 -11.438 1.00 58.81 106 HIS A C 1
ATOM 795 O O . HIS A 1 106 ? -4.410 2.937 -10.313 1.00 58.81 106 HIS A O 1
ATOM 801 N N . VAL A 1 107 ? -2.869 2.237 -11.776 1.00 68.88 107 VAL A N 1
ATOM 802 C CA . VAL A 1 107 ? -2.292 1.226 -10.882 1.00 68.88 107 VAL A CA 1
ATOM 803 C C . VAL A 1 107 ? -1.113 1.835 -10.114 1.00 68.88 107 VAL A C 1
ATOM 805 O O . VAL A 1 107 ? -0.166 2.303 -10.747 1.00 68.88 107 VAL A O 1
ATOM 808 N N . PRO A 1 108 ? -1.089 1.781 -8.763 1.00 66.00 108 PRO A N 1
ATOM 809 C CA . PRO A 1 108 ? -0.009 2.365 -7.960 1.00 66.00 108 PRO A CA 1
ATOM 810 C C . PRO A 1 108 ? 1.395 1.919 -8.386 1.00 66.00 108 PRO A C 1
ATOM 812 O O . PRO A 1 108 ? 2.281 2.750 -8.553 1.00 66.00 108 PRO A O 1
ATOM 815 N N . ALA A 1 109 ? 1.593 0.625 -8.662 1.00 67.25 109 ALA A N 1
ATOM 816 C CA . ALA A 1 109 ? 2.871 0.111 -9.163 1.00 67.25 109 ALA A CA 1
ATOM 817 C C . ALA A 1 109 ? 3.279 0.727 -10.518 1.00 67.25 109 ALA A C 1
ATOM 819 O O . ALA A 1 109 ? 4.460 0.969 -10.751 1.00 67.25 109 ALA A O 1
ATOM 820 N N . GLY A 1 110 ? 2.307 1.017 -11.387 1.00 72.19 110 GLY A N 1
ATOM 821 C CA . GLY A 1 110 ? 2.508 1.699 -12.664 1.00 72.19 110 GLY A CA 1
ATOM 822 C C . GLY A 1 110 ? 2.898 3.161 -12.508 1.00 72.19 110 GLY A C 1
ATOM 823 O O . GLY A 1 110 ? 3.854 3.624 -13.132 1.00 72.19 110 GLY A O 1
ATOM 824 N N . ILE A 1 111 ? 2.182 3.876 -11.637 1.00 74.94 111 ILE A N 1
ATOM 825 C CA . ILE A 1 111 ? 2.466 5.275 -11.292 1.00 74.94 111 ILE A CA 1
ATOM 826 C C . ILE A 1 111 ? 3.897 5.386 -10.749 1.00 74.94 111 ILE A C 1
ATOM 828 O O . ILE A 1 111 ? 4.695 6.173 -11.262 1.00 74.94 111 ILE A O 1
ATOM 832 N N . TYR A 1 112 ? 4.265 4.531 -9.790 1.00 74.12 112 TYR A N 1
ATOM 833 C CA . TYR A 1 112 ? 5.613 4.512 -9.222 1.00 74.12 112 TYR A CA 1
ATOM 834 C C . TYR A 1 112 ? 6.684 4.127 -10.246 1.00 74.12 112 TYR A C 1
ATOM 836 O O . TYR A 1 112 ? 7.756 4.733 -10.261 1.00 74.12 112 TYR A O 1
ATOM 844 N N . ALA A 1 113 ? 6.406 3.169 -11.137 1.00 75.25 113 ALA A N 1
ATOM 845 C CA . ALA A 1 113 ? 7.328 2.812 -12.212 1.00 75.25 113 ALA A CA 1
ATOM 846 C C . ALA A 1 113 ? 7.577 3.981 -13.167 1.00 75.25 113 ALA A C 1
ATOM 848 O O . ALA A 1 113 ? 8.726 4.261 -13.510 1.00 75.25 113 ALA A O 1
ATOM 849 N N . LYS A 1 114 ? 6.527 4.715 -13.543 1.00 76.25 114 LYS A N 1
ATOM 850 C CA . LYS A 1 114 ? 6.647 5.907 -14.384 1.00 76.25 114 LYS A CA 1
ATOM 851 C C . LYS A 1 114 ? 7.499 6.986 -13.716 1.00 76.25 114 LYS A C 1
ATOM 853 O O . LYS A 1 114 ? 8.420 7.500 -14.348 1.00 76.25 114 LYS A O 1
ATOM 858 N N . GLU A 1 115 ? 7.237 7.302 -12.450 1.00 77.25 115 GLU A N 1
ATOM 859 C CA . GLU A 1 115 ? 8.018 8.295 -11.701 1.00 77.25 115 GLU A CA 1
ATOM 860 C C . GLU A 1 115 ? 9.489 7.884 -11.542 1.00 77.25 115 GLU A C 1
ATOM 862 O O . GLU A 1 115 ? 10.392 8.712 -11.698 1.00 77.25 115 GLU A O 1
ATOM 867 N N . ALA A 1 116 ? 9.753 6.603 -11.267 1.00 75.25 116 ALA A N 1
ATOM 868 C CA . ALA A 1 116 ? 11.108 6.075 -11.153 1.00 75.25 116 ALA A CA 1
ATOM 869 C C . ALA A 1 116 ? 11.867 6.178 -12.485 1.00 75.25 116 ALA A C 1
ATOM 871 O O . ALA A 1 116 ? 12.975 6.710 -12.518 1.00 75.25 116 ALA A O 1
ATOM 872 N N . LEU A 1 117 ? 11.258 5.751 -13.597 1.00 76.56 117 LEU A N 1
ATOM 873 C CA . LEU A 1 117 ? 11.857 5.836 -14.936 1.00 76.56 117 LEU A CA 1
ATOM 874 C C . LEU A 1 117 ? 12.138 7.285 -15.354 1.00 76.56 117 LEU A C 1
ATOM 876 O O . LEU A 1 117 ? 13.180 7.563 -15.951 1.00 76.56 117 LEU A O 1
ATOM 880 N N . GLN A 1 118 ? 11.254 8.220 -14.992 1.00 78.75 118 GLN A N 1
ATOM 881 C CA . GLN A 1 118 ? 11.474 9.653 -15.202 1.00 78.75 118 GLN A CA 1
ATOM 882 C C . GLN A 1 118 ? 12.678 10.166 -14.401 1.00 78.75 118 GLN A C 1
ATOM 884 O O . GLN A 1 118 ? 13.543 10.838 -14.962 1.00 78.75 118 GLN A O 1
ATOM 889 N N . LYS A 1 119 ? 12.788 9.811 -13.113 1.00 76.75 119 LYS A N 1
ATOM 890 C CA . LYS A 1 119 ? 13.944 10.178 -12.271 1.00 76.75 119 LYS A CA 1
ATOM 891 C C . LYS A 1 119 ? 15.260 9.567 -12.760 1.00 76.75 119 LYS A C 1
ATOM 893 O O . LYS A 1 119 ? 16.321 10.163 -12.562 1.00 76.75 119 LYS A O 1
ATOM 898 N N . LEU A 1 120 ? 15.190 8.398 -13.393 1.00 76.44 120 LEU A N 1
ATOM 899 C CA . LEU A 1 120 ? 16.334 7.672 -13.944 1.00 76.44 120 LEU A CA 1
ATOM 900 C C . LEU A 1 120 ? 16.735 8.148 -15.347 1.00 76.44 120 LEU A C 1
ATOM 902 O O . LEU A 1 120 ? 17.713 7.648 -15.888 1.00 76.44 120 LEU A O 1
ATOM 906 N N . GLY A 1 121 ? 16.021 9.115 -15.934 1.00 69.88 121 GLY A N 1
ATOM 907 C CA . GLY A 1 121 ? 16.362 9.659 -17.250 1.00 69.88 121 GLY A CA 1
ATOM 908 C C . GLY A 1 121 ? 16.176 8.656 -18.391 1.00 69.88 121 GLY A C 1
ATOM 909 O O . GLY A 1 121 ? 16.832 8.780 -19.422 1.00 69.88 121 GLY A O 1
ATOM 910 N N . ALA A 1 122 ? 15.285 7.672 -18.227 1.00 68.62 122 ALA A N 1
ATOM 911 C CA . ALA A 1 122 ? 15.011 6.614 -19.200 1.00 68.62 122 ALA A CA 1
ATOM 912 C C . ALA A 1 122 ? 14.175 7.121 -20.399 1.00 68.62 122 ALA A C 1
ATOM 914 O O . ALA A 1 122 ? 13.094 6.610 -20.704 1.00 68.62 122 ALA A O 1
ATOM 915 N N . VAL A 1 123 ? 14.651 8.177 -21.065 1.00 53.69 123 VAL A N 1
ATOM 916 C CA . VAL A 1 123 ? 13.978 8.825 -22.196 1.00 53.69 123 VAL A CA 1
ATOM 917 C C . VAL A 1 123 ? 13.937 7.846 -23.375 1.00 53.69 123 VAL A C 1
ATOM 919 O O . VAL A 1 123 ? 14.977 7.453 -23.895 1.00 53.69 123 VAL A O 1
ATOM 922 N N . GLY A 1 124 ? 12.735 7.427 -23.785 1.00 58.56 124 GLY A N 1
ATOM 923 C CA . GLY A 1 124 ? 12.525 6.508 -24.915 1.00 58.56 124 GLY A CA 1
ATOM 924 C C . GLY A 1 124 ? 12.137 5.070 -24.546 1.00 58.56 124 GLY A C 1
ATOM 925 O O . GLY A 1 124 ? 11.923 4.255 -25.443 1.00 58.56 124 GLY A O 1
ATOM 926 N N . VAL A 1 125 ? 11.995 4.739 -23.257 1.00 63.28 125 VAL A N 1
ATOM 927 C CA . VAL A 1 125 ? 11.437 3.442 -22.843 1.00 63.28 125 VAL A CA 1
ATOM 928 C C . VAL A 1 125 ? 9.956 3.375 -23.205 1.00 63.28 125 VAL A C 1
ATOM 930 O O . VAL A 1 125 ? 9.141 4.144 -22.695 1.00 63.28 125 VAL A O 1
ATOM 933 N N . THR A 1 126 ? 9.602 2.434 -24.082 1.00 62.16 126 THR A N 1
ATOM 934 C CA . THR A 1 126 ? 8.200 2.143 -24.387 1.00 62.16 126 THR A CA 1
ATOM 935 C C . THR A 1 126 ? 7.660 1.187 -23.339 1.00 62.16 126 THR A C 1
ATOM 937 O O . THR A 1 126 ? 8.148 0.068 -23.164 1.00 62.16 126 THR A O 1
ATOM 940 N N . VAL A 1 127 ? 6.644 1.660 -22.639 1.00 61.88 127 VAL A N 1
ATOM 941 C CA . VAL A 1 127 ? 5.971 0.939 -21.574 1.00 61.88 127 VAL A CA 1
ATOM 942 C C . VAL A 1 127 ? 4.811 0.140 -22.175 1.00 61.88 127 VAL A C 1
ATOM 944 O O . VAL A 1 127 ? 4.040 0.675 -22.970 1.00 61.88 127 VAL A O 1
ATOM 947 N N . ALA A 1 128 ? 4.706 -1.144 -21.839 1.00 60.28 128 ALA A N 1
ATOM 948 C CA . ALA A 1 128 ? 3.552 -1.973 -22.167 1.00 60.28 128 ALA A CA 1
ATOM 949 C C . ALA A 1 128 ? 2.662 -2.114 -20.929 1.00 60.28 128 ALA A C 1
ATOM 951 O O . ALA A 1 128 ? 3.133 -2.550 -19.878 1.00 60.28 128 ALA A O 1
ATOM 952 N N . GLU A 1 129 ? 1.387 -1.757 -21.071 1.00 59.75 129 GLU A N 1
ATOM 953 C CA . GLU A 1 129 ? 0.376 -1.967 -20.038 1.00 59.75 129 GLU A CA 1
ATOM 954 C C . GLU A 1 129 ? 0.074 -3.460 -19.923 1.00 59.75 129 GLU A C 1
ATOM 956 O O . GLU A 1 129 ? -0.382 -4.097 -20.875 1.00 59.75 129 GLU A O 1
ATOM 961 N N . THR A 1 130 ? 0.318 -4.033 -18.748 1.00 51.03 130 THR A N 1
ATOM 962 C CA . THR A 1 130 ? -0.190 -5.367 -18.428 1.00 51.03 130 THR A CA 1
ATOM 963 C C . THR A 1 130 ? -1.640 -5.224 -17.969 1.00 51.03 130 THR A C 1
ATOM 965 O O . THR A 1 130 ? -1.903 -5.024 -16.783 1.00 51.03 130 THR A O 1
ATOM 968 N N . GLY A 1 131 ? -2.580 -5.239 -18.915 1.00 41.34 131 GLY A N 1
ATOM 969 C CA . GLY A 1 131 ? -4.010 -5.324 -18.606 1.00 41.34 131 GLY A CA 1
ATOM 970 C C . GLY A 1 131 ? -4.382 -6.695 -18.017 1.00 41.34 131 GLY A C 1
ATOM 971 O O . GLY A 1 131 ? -3.643 -7.661 -18.227 1.00 41.34 131 GLY A O 1
ATOM 972 N N . PRO A 1 132 ? -5.506 -6.806 -17.283 1.00 38.78 132 PRO A N 1
ATOM 973 C CA . PRO A 1 132 ? -6.016 -8.098 -16.844 1.00 38.78 132 PRO A CA 1
ATOM 974 C C . PRO A 1 132 ? -6.515 -8.860 -18.078 1.00 38.78 132 PRO A C 1
ATOM 976 O O . PRO A 1 132 ? -7.500 -8.460 -18.699 1.00 38.78 132 PRO A O 1
ATOM 979 N N . GLY A 1 133 ? -5.780 -9.901 -18.467 1.00 37.31 133 GLY A N 1
ATOM 980 C CA . GLY A 1 133 ? -6.279 -10.953 -19.354 1.00 37.31 133 GLY A CA 1
ATOM 981 C C . GLY A 1 133 ? -7.157 -11.930 -18.592 1.00 37.31 133 GLY A C 1
ATOM 982 O O . GLY A 1 133 ? -6.876 -12.141 -17.389 1.00 37.31 133 GLY A O 1
#

Sequence (133 aa):
MQDIATAYKKEKNVDVVSSFASSSTLARQIEAGAPADLFISADQKWMDYAVEKKSVDTATRETLLGNSLVVVAPKDSAQGDINISKETPWIRLLNGGRLAVGDPAHVPAGIYAKEALQKLGAVGVTVAETGPG

Nearest PDB structures (foldseek):
  8k8k-assembly1_A  TM=9.173E-01  e=1.471E-11  Klebsiella pneumoniae subsp. pneumoniae HS11286
  3axf-assembly3_C  TM=6.839E-01  e=2.049E-11  Escherichia coli K-12
  6nio-assembly1_A  TM=8.351E-01  e=7.369E-10  Yersinia pestis
  4xxu-assembly1_B  TM=6.334E-01  e=1.679E-11  Escherichia coli K-12

Solvent-accessible surface area (backbone atoms only — not comparable to full-atom values): 8710 Å² total; per-residue (Å²): 106,71,67,55,43,53,52,47,26,74,75,68,75,47,92,72,86,85,85,90,69,57,42,66,57,50,38,51,40,39,66,74,64,47,95,67,97,76,87,84,55,90,47,66,68,44,46,50,50,26,40,76,69,65,59,41,64,70,92,74,67,69,90,86,76,84,85,79,90,74,90,83,74,65,93,86,48,93,72,71,87,78,80,89,51,67,82,49,60,57,66,70,75,39,68,89,53,61,50,80,37,42,41,56,88,79,33,68,70,6,36,53,49,52,54,49,41,60,76,30,64,53,82,84,72,53,73,36,68,61,69,92,124

Radius of gyration: 19.97 Å; Cα contacts (8 Å, |Δi|>4): 102; chains: 1; bounding box: 43×32×52 Å

InterPro domains:
  IPR005950 Molybdate ABC transporter, substrate-binding protein [TIGR01256] (1-122)
  IPR050682 Molybdate-binding protein ModA/tungstate-binding [PTHR30632] (1-123)

Mean predicted aligned error: 13.93 Å

Foldseek 3Di:
DVVVQVVCCVVPVDHDDDDDDALVVVLVCLLVPNDDPDRDHPDVVSVVVSVVSVSDDPVPDDPPDDDDQDQDDPPPDPPPDQDQALPGPLCVVCVPHAREFADCVPDPRNVVVVVVCVVSPVPPHHHDHPDDD